Protein AF-0000000083255122 (afdb_homodimer)

pLDDT: mean 87.72, std 18.58, range [32.06, 98.69]

Foldseek 3Di:
DALVVLVVLLVVLVVVVVVDPDDPVSVVSNVVSVVSVVVLVVVLVVLVVQLVVCVVVVVVVSNLVSVCVNCVNRVHPPPPPPPPPD/DALVVLVVLLVVLVVVVVVDPDDPVSVVSNVVSVVSVVVLVVVLVVLVVQLVVCVVVVVVVSNVVSVVVNCVNRVHPPPPPPPPPD

Sequence (172 aa):
MGILPVHERLAELYILRTKRKLTEEESADFEHCLAANAVFCRQLAHLYNLSLLASMTNDAEWQHEICARIEKMNGQPPASRRTEEAMGILPVHERLAELYILRTKRKLTEEESADFEHCLAANAVFCRQLAHLYNLSLLASMTNDAEWQHEICARIEKMNGQPPASRRTEEA

Radius of gyration: 19.1 Å; Cα contacts (8 Å, |Δi|>4): 139; chains: 2; bounding box: 48×59×39 Å

Secondary structure (DSSP, 8-state):
--SHHHHHHHHHHHHHHHHSPPPHHHHHHHHHHHHHHHHHHHHHHHHHHHHHHHHHTT-HHHHHHHHHHHHHHHTPPP--------/--SHHHHHHHHHHHHHHHHSPPPHHHHHHHHHHHHHHHHHHHHHHHHHHHHHHHHHTT-HHHHHHHHHHHHHHHT-----------

Nearest PDB structures (foldseek):
  3gw4-assembly1_A  TM=4.769E-01  e=6.571E+00  Deinococcus radiodurans R1 = ATCC 13939 = DSM 20539
  5wrw-assembly2_D  TM=4.249E-01  e=7.863E+00  Homo sapiens
  8xyv-assembly2_B  TM=6.036E-01  e=7.288E+00  synthetic construct
  6q6h-assembly1_O  TM=4.777E-01  e=6.450E+00  Homo sapiens

Organism: NCBI:txid582686

InterPro domains:
  IPR056084 Protein of unknown function DUF7667 [PF24704] (3-77)

Solvent-accessible surface area (backbone atoms only — not comparable to full-atom values): 9498 Å² total; per-residue (Å²): 130,28,63,58,66,46,50,45,52,40,24,52,50,51,57,45,51,76,75,41,84,64,50,73,68,53,46,50,48,46,53,48,32,50,49,50,45,32,52,49,48,51,50,50,52,50,46,51,51,50,34,50,50,22,58,75,66,67,35,62,71,57,28,51,53,39,50,52,51,52,29,52,52,68,45,40,75,69,74,75,73,75,74,76,80,126,126,28,65,58,66,47,49,45,50,40,23,52,51,52,57,45,51,76,76,41,84,66,50,73,66,54,46,51,48,46,52,49,32,51,51,49,45,31,52,49,48,52,51,50,51,50,46,52,53,50,34,51,50,22,59,75,66,66,35,63,70,57,28,52,52,42,51,52,51,51,29,53,52,68,43,40,75,69,73,74,73,76,74,74,79,127

Structure (mmCIF, N/CA/C/O backbone):
data_AF-0000000083255122-model_v1
#
loop_
_entity.id
_entity.type
_entity.pdbx_description
1 polymer 'Uncharacterized protein'
#
loop_
_atom_site.group_PDB
_atom_site.id
_atom_site.type_symbol
_atom_site.label_atom_id
_atom_site.label_alt_id
_atom_site.label_comp_id
_atom_site.label_asym_id
_atom_site.label_entity_id
_atom_site.label_seq_id
_atom_site.pdbx_PDB_ins_code
_atom_site.Cartn_x
_atom_site.Cartn_y
_atom_site.Cartn_z
_atom_site.occupancy
_atom_site.B_iso_or_equiv
_atom_site.auth_seq_id
_atom_site.auth_comp_id
_atom_site.auth_asym_id
_atom_site.auth_atom_id
_atom_site.pdbx_PDB_model_num
ATOM 1 N N . MET A 1 1 ? 1.128 10.133 -7.758 1 53.91 1 MET A N 1
ATOM 2 C CA . MET A 1 1 ? 0.256 9.086 -7.227 1 53.91 1 MET A CA 1
ATOM 3 C C . MET A 1 1 ? 1.063 7.855 -6.828 1 53.91 1 MET A C 1
ATOM 5 O O . MET A 1 1 ? 1.89 7.371 -7.605 1 53.91 1 MET A O 1
ATOM 9 N N . GLY A 1 2 ? 1.446 7.695 -5.523 1 75.44 2 GLY A N 1
ATOM 10 C CA . GLY A 1 2 ? 2.277 6.73 -4.816 1 75.44 2 GLY A CA 1
ATOM 11 C C . GLY A 1 2 ? 1.988 5.293 -5.207 1 75.44 2 GLY A C 1
ATOM 12 O O . GLY A 1 2 ? 1.674 5.012 -6.367 1 75.44 2 GLY A O 1
ATOM 13 N N . ILE A 1 3 ? 2.211 4.332 -4.578 1 87.19 3 ILE A N 1
ATOM 14 C CA . ILE A 1 3 ? 2.211 2.891 -4.785 1 87.19 3 ILE A CA 1
ATOM 15 C C . ILE A 1 3 ? 0.774 2.373 -4.824 1 87.19 3 ILE A C 1
ATOM 17 O O . ILE A 1 3 ? 0.527 1.235 -5.227 1 87.19 3 ILE A O 1
ATOM 21 N N . LEU A 1 4 ? -0.26 3.254 -4.73 1 88.19 4 LEU A N 1
ATOM 22 C CA . LEU A 1 4 ? -1.654 2.848 -4.594 1 88.19 4 LEU A CA 1
ATOM 23 C C . LEU A 1 4 ? -2.178 2.26 -5.902 1 88.19 4 LEU A C 1
ATOM 25 O O . LEU A 1 4 ? -2.82 1.207 -5.898 1 88.19 4 LEU A O 1
ATOM 29 N N . PRO A 1 5 ? -1.876 2.836 -7.062 1 93.75 5 PRO A N 1
ATOM 30 C CA . PRO A 1 5 ? -2.387 2.24 -8.297 1 93.75 5 PRO A CA 1
ATOM 31 C C . PRO A 1 5 ? -1.871 0.821 -8.523 1 93.75 5 PRO A C 1
ATOM 33 O O . PRO A 1 5 ? -2.58 -0.013 -9.094 1 93.75 5 PRO A O 1
ATOM 36 N N . VAL A 1 6 ? -0.74 0.556 -8.148 1 96.31 6 VAL A N 1
ATOM 37 C CA . VAL A 1 6 ? -0.145 -0.771 -8.281 1 96.31 6 VAL A CA 1
ATOM 38 C C . VAL A 1 6 ? -0.9 -1.764 -7.398 1 96.31 6 VAL A C 1
ATOM 40 O O . VAL A 1 6 ? -1.245 -2.859 -7.848 1 96.31 6 VAL A O 1
ATOM 43 N N . HIS A 1 7 ? -1.222 -1.336 -6.176 1 96.75 7 HIS A N 1
ATOM 44 C CA . HIS A 1 7 ? -1.919 -2.203 -5.234 1 96.75 7 HIS A CA 1
ATOM 45 C C . HIS A 1 7 ? -3.371 -2.416 -5.652 1 96.75 7 HIS A C 1
ATOM 47 O O . HIS A 1 7 ? -3.932 -3.494 -5.438 1 96.75 7 HIS A O 1
ATOM 53 N N . GLU A 1 8 ? -3.916 -1.447 -6.305 1 96.81 8 GLU A N 1
ATOM 54 C CA . GLU A 1 8 ? -5.27 -1.572 -6.84 1 96.81 8 GLU A CA 1
ATOM 55 C C . GLU A 1 8 ? -5.312 -2.545 -8.016 1 96.81 8 GLU A C 1
ATOM 57 O O . GLU A 1 8 ? -6.219 -3.377 -8.102 1 96.81 8 GLU A O 1
ATOM 62 N N . ARG A 1 9 ? -4.305 -2.393 -8.867 1 98.31 9 ARG A N 1
ATOM 63 C CA . ARG A 1 9 ? -4.227 -3.32 -9.992 1 98.31 9 ARG A CA 1
ATOM 64 C C . ARG A 1 9 ? -3.984 -4.746 -9.516 1 98.31 9 ARG A C 1
ATOM 66 O O . ARG A 1 9 ? -4.57 -5.695 -10.039 1 98.31 9 ARG A O 1
ATOM 73 N N . LEU A 1 10 ? -3.152 -4.895 -8.555 1 98.44 10 LEU A N 1
ATOM 74 C CA . LEU A 1 10 ? -2.879 -6.203 -7.969 1 98.44 10 LEU A CA 1
ATOM 75 C C . LEU A 1 10 ? -4.148 -6.812 -7.383 1 98.44 10 LEU A C 1
ATOM 77 O O . LEU A 1 10 ? -4.402 -8.008 -7.555 1 98.44 10 LEU A O 1
ATOM 81 N N . ALA A 1 11 ? -4.906 -5.988 -6.723 1 98.5 11 ALA A N 1
ATOM 82 C CA . ALA A 1 11 ? -6.18 -6.434 -6.16 1 98.5 11 ALA A CA 1
ATOM 83 C C . ALA A 1 11 ? -7.121 -6.922 -7.254 1 98.5 11 ALA A C 1
ATOM 85 O O . ALA A 1 11 ? -7.742 -7.98 -7.125 1 98.5 11 ALA A O 1
ATOM 86 N N . GLU A 1 12 ? -7.23 -6.184 -8.344 1 98.56 12 GLU A N 1
ATOM 87 C CA . GLU A 1 12 ? -8.078 -6.551 -9.477 1 98.56 12 GLU A CA 1
ATOM 88 C C . GLU A 1 12 ? -7.664 -7.906 -10.055 1 98.56 12 GLU A C 1
ATOM 90 O O . GLU A 1 12 ? -8.516 -8.773 -10.273 1 98.56 12 GLU A O 1
ATOM 95 N N . LEU A 1 13 ? -6.434 -8.078 -10.258 1 98.62 13 LEU A N 1
ATOM 96 C CA . LEU A 1 13 ? -5.914 -9.297 -10.867 1 98.62 13 LEU A CA 1
ATOM 97 C C . LEU A 1 13 ? -6.082 -10.492 -9.938 1 98.62 13 LEU A C 1
ATOM 99 O O . LEU A 1 13 ? -6.336 -11.609 -10.398 1 98.62 13 LEU A O 1
ATOM 103 N N . TYR A 1 14 ? -5.934 -10.211 -8.688 1 98.25 14 TYR A N 1
ATOM 104 C CA . TYR A 1 14 ? -6.152 -11.266 -7.703 1 98.25 14 TYR A CA 1
ATOM 105 C C . TYR A 1 14 ? -7.594 -11.758 -7.738 1 98.25 14 TYR A C 1
ATOM 107 O O . TYR A 1 14 ? -7.844 -12.961 -7.738 1 98.25 14 TYR A O 1
ATOM 115 N N . ILE A 1 15 ? -8.523 -10.859 -7.781 1 97.94 15 ILE A N 1
ATOM 116 C CA . ILE A 1 15 ? -9.938 -11.219 -7.828 1 97.94 15 ILE A CA 1
ATOM 117 C C . ILE A 1 15 ? -10.234 -11.977 -9.117 1 97.94 15 ILE A C 1
ATOM 119 O O . ILE A 1 15 ? -10.953 -12.984 -9.109 1 97.94 15 ILE A O 1
ATOM 123 N N . LEU A 1 16 ? -9.664 -11.547 -10.227 1 98 16 LEU A N 1
ATOM 124 C CA . LEU A 1 16 ? -9.852 -12.227 -11.5 1 98 16 LEU A CA 1
ATOM 125 C C . LEU A 1 16 ? -9.336 -13.656 -11.438 1 98 16 LEU A C 1
ATOM 127 O O . LEU A 1 16 ? -9.961 -14.578 -11.969 1 98 16 LEU A O 1
ATOM 131 N N . ARG A 1 17 ? -8.203 -13.781 -10.773 1 96.81 17 ARG A N 1
ATOM 132 C CA . ARG A 1 17 ? -7.547 -15.078 -10.672 1 96.81 17 ARG A CA 1
ATOM 133 C C . ARG A 1 17 ? -8.422 -16.078 -9.922 1 96.81 17 ARG A C 1
ATOM 135 O O . ARG A 1 17 ? -8.32 -17.281 -10.141 1 96.81 17 ARG A O 1
ATOM 142 N N . THR A 1 18 ? -9.258 -15.547 -9.016 1 94.94 18 THR A N 1
ATOM 143 C CA . THR A 1 18 ? -10.133 -16.438 -8.258 1 94.94 18 THR A CA 1
ATOM 144 C C . THR A 1 18 ? -11.32 -16.875 -9.109 1 94.94 18 THR A C 1
ATOM 146 O O . THR A 1 18 ? -12 -17.859 -8.773 1 94.94 18 THR A O 1
ATOM 149 N N . LYS A 1 19 ? -11.586 -16.234 -10.234 1 96.31 19 LYS A N 1
ATOM 150 C CA . LYS A 1 19 ? -12.75 -16.516 -11.07 1 96.31 19 LYS A CA 1
ATOM 151 C C . LYS A 1 19 ? -12.344 -17.297 -12.32 1 96.31 19 LYS A C 1
ATOM 153 O O . LYS A 1 19 ? -13.125 -18.094 -12.836 1 96.31 19 LYS A O 1
ATOM 158 N N . ARG A 1 20 ? -11.188 -16.938 -12.883 1 97.62 20 ARG A N 1
ATOM 159 C CA . ARG A 1 20 ? -10.703 -17.578 -14.109 1 97.62 20 ARG A CA 1
ATOM 160 C C . ARG A 1 20 ? -9.18 -17.547 -14.172 1 97.62 20 ARG A C 1
ATOM 162 O O . ARG A 1 20 ? -8.531 -16.875 -13.367 1 97.62 20 ARG A O 1
ATOM 169 N N . LYS A 1 21 ? -8.688 -18.281 -15.203 1 97.31 21 LYS A N 1
ATOM 170 C CA . LYS A 1 21 ? -7.254 -18.203 -15.484 1 97.31 21 LYS A CA 1
ATOM 171 C C . LYS A 1 21 ? -6.883 -16.844 -16.062 1 97.31 21 LYS A C 1
ATOM 173 O O . LYS A 1 21 ? -7.602 -16.297 -16.906 1 97.31 21 LYS A O 1
ATOM 178 N N . LEU A 1 22 ? -5.785 -16.344 -15.57 1 97.94 22 LEU A N 1
ATOM 179 C CA . LEU A 1 22 ? -5.285 -15.094 -16.125 1 97.94 22 LEU A CA 1
ATOM 180 C C . LEU A 1 22 ? -4.73 -15.297 -17.531 1 97.94 22 LEU A C 1
ATOM 182 O O . LEU A 1 22 ? -4.117 -16.328 -17.812 1 97.94 22 LEU A O 1
ATOM 186 N N . THR A 1 23 ? -5.047 -14.32 -18.359 1 98.44 23 THR A N 1
ATOM 187 C CA . THR A 1 23 ? -4.371 -14.328 -19.641 1 98.44 23 THR A CA 1
ATOM 188 C C . THR A 1 23 ? -2.871 -14.109 -19.469 1 98.44 23 THR A C 1
ATOM 190 O O . THR A 1 23 ? -2.406 -13.781 -18.375 1 98.44 23 THR A O 1
ATOM 193 N N . GLU A 1 24 ? -2.188 -14.336 -20.516 1 98.06 24 GLU A N 1
ATOM 194 C CA . GLU A 1 24 ? -0.744 -14.117 -20.469 1 98.06 24 GLU A CA 1
ATOM 195 C C . GLU A 1 24 ? -0.416 -12.672 -20.109 1 98.06 24 GLU A C 1
ATOM 197 O O . GLU A 1 24 ? 0.498 -12.422 -19.312 1 98.06 24 GLU A O 1
ATOM 202 N N . GLU A 1 25 ? -1.15 -11.812 -20.656 1 98.19 25 GLU A N 1
ATOM 203 C CA . GLU A 1 25 ? -0.951 -10.391 -20.375 1 98.19 25 GLU A CA 1
ATOM 204 C C . GLU A 1 25 ? -1.274 -10.055 -18.922 1 98.19 25 GLU A C 1
ATOM 206 O O . GLU A 1 25 ? -0.535 -9.32 -18.266 1 98.19 25 GLU A O 1
ATOM 211 N N . GLU A 1 26 ? -2.344 -10.602 -18.406 1 98.31 26 GLU A N 1
ATOM 212 C CA . GLU A 1 26 ? -2.744 -10.383 -17.016 1 98.31 26 GLU A CA 1
ATOM 213 C C . GLU A 1 26 ? -1.732 -10.992 -16.047 1 98.31 26 GLU A C 1
ATOM 215 O O . GLU A 1 26 ? -1.453 -10.414 -15 1 98.31 26 GLU A O 1
ATOM 220 N N . SER A 1 27 ? -1.212 -12.07 -16.438 1 98.06 27 SER A N 1
ATOM 221 C CA . SER A 1 27 ? -0.188 -12.711 -15.617 1 98.06 27 SER A CA 1
ATOM 222 C C . SER A 1 27 ? 1.083 -11.875 -15.562 1 98.06 27 SER A C 1
ATOM 224 O O . SER A 1 27 ? 1.708 -11.75 -14.508 1 98.06 27 SER A O 1
ATOM 226 N N . ALA A 1 28 ? 1.385 -11.391 -16.688 1 98.31 28 ALA A N 1
ATOM 227 C CA . ALA A 1 28 ? 2.551 -10.516 -16.734 1 98.31 28 ALA A CA 1
ATOM 228 C C . ALA A 1 28 ? 2.338 -9.273 -15.875 1 98.31 28 ALA A C 1
ATOM 230 O O . ALA A 1 28 ? 3.25 -8.836 -15.164 1 98.31 28 ALA A O 1
ATOM 231 N N . ASP A 1 29 ? 1.15 -8.727 -15.906 1 98.44 29 ASP A N 1
ATOM 232 C CA . ASP A 1 29 ? 0.804 -7.566 -15.094 1 98.44 29 ASP A CA 1
ATOM 233 C C . ASP A 1 29 ? 0.873 -7.898 -13.609 1 98.44 29 ASP A C 1
ATOM 235 O O . ASP A 1 29 ? 1.34 -7.086 -12.805 1 98.44 29 ASP A O 1
ATOM 239 N N . PHE A 1 30 ? 0.412 -9.023 -13.32 1 98.31 30 PHE A N 1
ATOM 240 C CA . PHE A 1 30 ? 0.443 -9.5 -11.945 1 98.31 30 PHE A CA 1
ATOM 241 C C . PHE A 1 30 ? 1.872 -9.531 -11.414 1 98.31 30 PHE A C 1
ATOM 243 O O . PHE A 1 30 ? 2.15 -9 -10.336 1 98.31 30 PHE A O 1
ATOM 250 N N . GLU A 1 31 ? 2.74 -10.102 -12.195 1 98 31 GLU A N 1
ATOM 251 C CA . GLU A 1 31 ? 4.152 -10.172 -11.82 1 98 31 GLU A CA 1
ATOM 252 C C . GLU A 1 31 ? 4.77 -8.781 -11.727 1 98 31 GLU A C 1
ATOM 254 O O . GLU A 1 31 ? 5.566 -8.508 -10.828 1 98 31 GLU A O 1
ATOM 259 N N . HIS A 1 32 ? 4.363 -7.969 -12.633 1 98.31 32 HIS A N 1
ATOM 260 C CA . HIS A 1 32 ? 4.867 -6.598 -12.633 1 98.31 32 HIS A CA 1
ATOM 261 C C . HIS A 1 32 ? 4.445 -5.859 -11.367 1 98.31 32 HIS A C 1
ATOM 263 O O . HIS A 1 32 ? 5.246 -5.141 -10.766 1 98.31 32 HIS A O 1
ATOM 269 N N . CYS A 1 33 ? 3.229 -6.062 -10.953 1 98.62 33 CYS A N 1
ATOM 270 C CA . CYS A 1 33 ? 2.725 -5.41 -9.75 1 98.62 33 CYS A CA 1
ATOM 271 C C . CYS A 1 33 ? 3.461 -5.914 -8.508 1 98.62 33 CYS A C 1
ATOM 273 O O . CYS A 1 33 ? 3.783 -5.129 -7.613 1 98.62 33 CYS A O 1
ATOM 275 N N . LEU A 1 34 ? 3.723 -7.172 -8.492 1 98.31 34 LEU A N 1
ATOM 276 C CA . LEU A 1 34 ? 4.465 -7.742 -7.379 1 98.31 34 LEU A CA 1
ATOM 277 C C . LEU A 1 34 ? 5.879 -7.176 -7.316 1 98.31 34 LEU A C 1
ATOM 279 O O . LEU A 1 34 ? 6.375 -6.848 -6.238 1 98.31 34 LEU A O 1
ATOM 283 N N . ALA A 1 35 ? 6.488 -7.055 -8.484 1 98.25 35 ALA A N 1
ATOM 284 C CA . ALA A 1 35 ? 7.836 -6.496 -8.562 1 98.25 35 ALA A CA 1
ATOM 285 C C . ALA A 1 35 ? 7.855 -5.035 -8.125 1 98.25 35 ALA A C 1
ATOM 287 O O . ALA A 1 35 ? 8.75 -4.613 -7.387 1 98.25 35 ALA A O 1
ATOM 288 N N . ALA A 1 36 ? 6.895 -4.359 -8.602 1 97.81 36 ALA A N 1
ATOM 289 C CA . ALA A 1 36 ? 6.789 -2.949 -8.227 1 97.81 36 ALA A CA 1
ATOM 290 C C . ALA A 1 36 ? 6.637 -2.793 -6.715 1 97.81 36 ALA A C 1
ATOM 292 O O . ALA A 1 36 ? 7.258 -1.919 -6.109 1 97.81 36 ALA A O 1
ATOM 293 N N . ASN A 1 37 ? 5.77 -3.59 -6.109 1 97.69 37 ASN A N 1
ATOM 294 C CA . ASN A 1 37 ? 5.625 -3.598 -4.66 1 97.69 37 ASN A CA 1
ATOM 295 C C . ASN A 1 37 ? 6.961 -3.865 -3.967 1 97.69 37 ASN A C 1
ATOM 297 O O . ASN A 1 37 ? 7.301 -3.199 -2.986 1 97.69 37 ASN A O 1
ATOM 301 N N . ALA A 1 38 ? 7.707 -4.84 -4.434 1 97.88 38 ALA A N 1
ATOM 302 C CA . ALA A 1 38 ? 8.984 -5.195 -3.824 1 97.88 38 ALA A CA 1
ATOM 303 C C . ALA A 1 38 ? 9.969 -4.027 -3.895 1 97.88 38 ALA A C 1
ATOM 305 O O . ALA A 1 38 ? 10.641 -3.713 -2.91 1 97.88 38 ALA A O 1
ATOM 306 N N . VAL A 1 39 ? 10.023 -3.402 -5.043 1 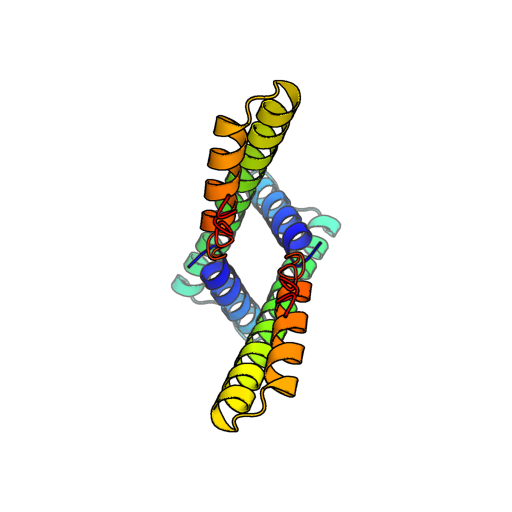97.38 39 VAL A N 1
ATOM 307 C CA . VAL A 1 39 ? 10.906 -2.252 -5.234 1 97.38 39 VAL A CA 1
ATOM 308 C C . VAL A 1 39 ? 10.477 -1.12 -4.301 1 97.38 39 VAL A C 1
ATOM 310 O O . VAL A 1 39 ? 11.32 -0.501 -3.643 1 97.38 39 VAL A O 1
ATOM 313 N N . PHE A 1 40 ? 9.234 -0.87 -4.242 1 95.94 40 PHE A N 1
ATOM 314 C CA . PHE A 1 40 ? 8.695 0.174 -3.379 1 95.94 40 PHE A CA 1
ATOM 315 C C . PHE A 1 40 ? 9.086 -0.067 -1.926 1 95.94 40 PHE A C 1
ATOM 317 O O . PHE A 1 40 ? 9.602 0.831 -1.26 1 95.94 40 PHE A O 1
ATOM 324 N N . CYS A 1 41 ? 8.867 -1.251 -1.425 1 96.25 41 CYS A N 1
ATOM 325 C CA . CYS A 1 41 ? 9.156 -1.581 -0.033 1 96.25 41 CYS A CA 1
ATOM 326 C C . CYS A 1 41 ? 10.641 -1.44 0.267 1 96.25 41 CYS A C 1
ATOM 328 O O . CYS A 1 41 ? 11.023 -0.992 1.35 1 96.25 41 CYS A O 1
ATOM 330 N N . ARG A 1 42 ? 11.469 -1.812 -0.646 1 96.94 42 ARG A N 1
ATOM 331 C CA . ARG A 1 42 ? 12.906 -1.678 -0.472 1 96.94 42 ARG A CA 1
ATOM 332 C C . ARG A 1 42 ? 13.312 -0.212 -0.373 1 96.94 42 ARG A C 1
ATOM 334 O O . ARG A 1 42 ? 14.117 0.159 0.486 1 96.94 42 ARG A O 1
ATOM 341 N N . GLN A 1 43 ? 12.75 0.533 -1.246 1 96.44 43 GLN A N 1
ATOM 342 C CA . GLN A 1 43 ? 13.062 1.958 -1.249 1 96.44 43 GLN A CA 1
ATOM 343 C C . GLN A 1 43 ? 12.578 2.629 0.035 1 96.44 43 GLN A C 1
ATOM 345 O O . GLN A 1 43 ? 13.281 3.461 0.608 1 96.44 43 GLN A O 1
ATOM 350 N N . LEU A 1 44 ? 11.438 2.277 0.435 1 94.31 44 LEU A N 1
ATOM 351 C CA . LEU A 1 44 ? 10.891 2.838 1.664 1 94.31 44 LEU A CA 1
ATOM 352 C C . LEU A 1 44 ? 11.75 2.467 2.865 1 94.31 44 LEU A C 1
ATOM 354 O O . LEU A 1 44 ? 12.055 3.318 3.705 1 94.31 44 LEU A O 1
ATOM 358 N N . ALA A 1 45 ? 12.148 1.256 2.93 1 94.69 45 ALA A N 1
ATOM 359 C CA . ALA A 1 45 ? 13.023 0.805 4.008 1 94.69 45 ALA A CA 1
ATOM 360 C C . ALA A 1 45 ? 14.344 1.575 3.998 1 94.69 45 ALA A C 1
ATOM 362 O O . ALA A 1 45 ? 14.852 1.958 5.055 1 94.69 45 ALA A O 1
ATOM 363 N N . HIS A 1 46 ? 14.852 1.771 2.811 1 96.81 46 HIS A N 1
ATOM 364 C CA . HIS A 1 46 ? 16.078 2.533 2.664 1 96.81 46 HIS A CA 1
ATOM 365 C C . HIS A 1 46 ? 15.93 3.947 3.211 1 96.81 46 HIS A C 1
ATOM 367 O O . HIS A 1 46 ? 16.766 4.418 3.979 1 96.81 46 HIS A O 1
ATOM 373 N N . LEU A 1 47 ? 14.836 4.59 2.953 1 95.06 47 LEU A N 1
ATOM 374 C CA . LEU A 1 47 ? 14.594 5.953 3.406 1 95.06 47 LEU A CA 1
ATOM 375 C C . LEU A 1 47 ? 14.414 6 4.918 1 95.06 47 LEU A C 1
ATOM 377 O O . LEU A 1 47 ? 14.906 6.922 5.578 1 95.06 47 LEU A O 1
ATOM 381 N N . TYR A 1 48 ? 13.781 5 5.457 1 93.5 48 TYR A N 1
ATOM 382 C CA . TYR A 1 48 ? 13.617 4.938 6.906 1 93.5 48 TYR A CA 1
ATOM 383 C C . TYR A 1 48 ? 14.969 4.762 7.598 1 93.5 48 TYR A C 1
ATOM 385 O O . TYR A 1 48 ? 15.219 5.371 8.641 1 93.5 48 TYR A O 1
ATOM 393 N N . ASN A 1 49 ? 15.766 3.973 6.977 1 96.06 49 ASN A N 1
ATOM 394 C CA . ASN A 1 49 ? 17.109 3.791 7.516 1 96.06 49 ASN A CA 1
ATOM 395 C C . ASN A 1 49 ? 17.922 5.086 7.457 1 96.06 49 ASN A C 1
ATOM 397 O O . ASN A 1 49 ? 18.625 5.418 8.398 1 96.06 49 ASN A O 1
ATOM 401 N N . LEU A 1 50 ? 17.812 5.816 6.418 1 96.44 50 LEU A N 1
ATOM 402 C CA . LEU A 1 50 ? 18.484 7.105 6.289 1 96.44 50 LEU A CA 1
ATOM 403 C C . LEU A 1 50 ? 17.938 8.102 7.305 1 96.44 50 LEU A C 1
ATOM 405 O O . LEU A 1 50 ? 18.703 8.883 7.883 1 96.44 50 LEU A O 1
ATOM 409 N N . SER A 1 51 ? 16.641 8.117 7.473 1 95.38 51 SER A N 1
ATOM 410 C CA . SER A 1 51 ? 16.016 9.008 8.445 1 95.38 51 SER A CA 1
ATOM 411 C C . SER A 1 51 ? 16.531 8.734 9.852 1 95.38 51 SER A C 1
ATOM 413 O O . SER A 1 51 ? 16.766 9.664 10.625 1 95.38 51 SER A O 1
ATOM 415 N N . LEU A 1 52 ? 16.641 7.469 10.172 1 94.5 52 LEU A N 1
ATOM 416 C CA . LEU A 1 52 ? 17.172 7.082 11.477 1 94.5 52 LEU A CA 1
ATOM 417 C C . LEU A 1 52 ? 18.594 7.598 11.648 1 94.5 52 LEU A C 1
ATOM 419 O O . LEU A 1 52 ? 18.938 8.156 12.695 1 94.5 52 LEU A O 1
ATOM 423 N N . LEU A 1 53 ? 19.391 7.422 10.617 1 96.25 53 LEU A N 1
ATOM 424 C CA . LEU A 1 53 ? 20.766 7.91 10.648 1 96.25 53 LEU A CA 1
ATOM 425 C C . LEU A 1 53 ? 20.797 9.43 10.828 1 96.25 53 LEU A C 1
ATOM 427 O O . LEU A 1 53 ? 21.594 9.945 11.609 1 96.25 53 LEU A O 1
ATOM 431 N N . ALA A 1 54 ? 19.969 10.078 10.094 1 97.25 54 ALA A N 1
ATOM 432 C CA . ALA A 1 54 ? 19.891 11.531 10.203 1 97.25 54 ALA A CA 1
ATOM 433 C C . ALA A 1 54 ? 19.531 11.961 11.617 1 97.25 54 ALA A C 1
ATOM 435 O O . ALA A 1 54 ? 20.109 12.914 12.148 1 97.25 54 ALA A O 1
ATOM 436 N N . SER A 1 55 ? 18.594 11.273 12.188 1 95 55 SER A N 1
ATOM 437 C CA . SER A 1 55 ? 18.188 11.562 13.555 1 95 55 SER A CA 1
ATOM 438 C C . SER A 1 55 ? 19.328 11.336 14.539 1 95 55 SER A C 1
ATOM 440 O O . SER A 1 55 ? 19.547 12.148 15.438 1 95 55 SER A O 1
ATOM 442 N N . MET A 1 56 ? 20.094 10.289 14.328 1 95.5 56 MET A N 1
ATOM 443 C CA . MET A 1 56 ? 21.172 9.914 15.227 1 95.5 56 MET A CA 1
ATOM 444 C C . MET A 1 56 ? 22.328 10.898 15.133 1 95.5 56 MET A C 1
ATOM 446 O O . MET A 1 56 ? 23.078 11.078 16.094 1 95.5 56 MET A O 1
ATOM 450 N N . THR A 1 57 ? 22.391 11.523 14.016 1 96.69 57 THR A N 1
ATOM 451 C CA . THR A 1 57 ? 23.484 12.461 13.805 1 96.69 57 THR A CA 1
ATOM 452 C C . THR A 1 57 ? 23.016 13.898 13.969 1 96.69 57 THR A C 1
ATOM 454 O O . THR A 1 57 ? 23.766 14.844 13.727 1 96.69 57 THR A O 1
ATOM 457 N N . ASN A 1 58 ? 21.781 14.07 14.242 1 95.06 58 ASN A N 1
ATOM 458 C CA . ASN A 1 58 ? 21.156 15.367 14.484 1 95.06 58 ASN A CA 1
ATOM 459 C C . ASN A 1 58 ? 21.266 16.281 13.273 1 95.06 58 ASN A C 1
ATOM 461 O O . ASN A 1 58 ? 21.547 17.469 13.414 1 95.06 58 ASN A O 1
ATOM 465 N N . ASP A 1 59 ? 21.219 15.711 12.164 1 95 59 ASP A N 1
ATOM 466 C CA . ASP A 1 59 ? 21.172 16.469 10.922 1 95 59 ASP A CA 1
ATOM 467 C C . ASP A 1 59 ? 19.734 16.781 10.508 1 95 59 ASP A C 1
ATOM 469 O O . ASP A 1 59 ? 19.156 16.062 9.695 1 95 59 ASP A O 1
ATOM 473 N N . ALA A 1 60 ? 19.172 17.812 10.992 1 92.75 60 ALA A N 1
ATOM 474 C CA . ALA A 1 60 ? 17.766 18.172 10.859 1 92.75 60 ALA A CA 1
ATOM 475 C C . ALA A 1 60 ? 17.406 18.469 9.398 1 92.75 60 ALA A C 1
ATOM 477 O O . ALA A 1 60 ? 16.312 18.125 8.938 1 92.75 60 ALA A O 1
ATOM 478 N N . GLU A 1 61 ? 18.312 19.141 8.781 1 95.56 61 GLU A N 1
ATOM 479 C CA . GLU A 1 61 ? 18.047 19.484 7.383 1 95.56 61 GLU A CA 1
ATOM 480 C C . GLU A 1 61 ? 17.922 18.219 6.531 1 95.56 61 GLU A C 1
ATOM 482 O O . GLU A 1 61 ? 16.984 18.094 5.746 1 95.56 61 GLU A O 1
ATOM 487 N N . TRP A 1 62 ? 18.781 17.297 6.789 1 96.12 62 TRP A N 1
ATOM 488 C CA . TRP A 1 62 ? 18.75 16.031 6.055 1 96.12 62 TRP A CA 1
ATOM 489 C C . TRP A 1 62 ? 17.516 15.227 6.414 1 96.12 62 TRP A C 1
ATOM 491 O O . TRP A 1 62 ? 16.891 14.617 5.539 1 96.12 62 TRP A O 1
ATOM 501 N N . GLN A 1 63 ? 17.188 15.211 7.645 1 94.88 63 GLN A N 1
ATOM 502 C CA . GLN A 1 63 ? 16 14.484 8.094 1 94.88 63 GLN A CA 1
ATOM 503 C C . GLN A 1 63 ? 14.742 15.016 7.414 1 94.88 63 GLN A C 1
ATOM 505 O O . GLN A 1 63 ? 13.875 14.242 7.004 1 94.88 63 GLN A O 1
ATOM 510 N N . HIS A 1 64 ? 14.656 16.312 7.297 1 93.19 64 HIS A N 1
ATOM 511 C CA . HIS A 1 64 ?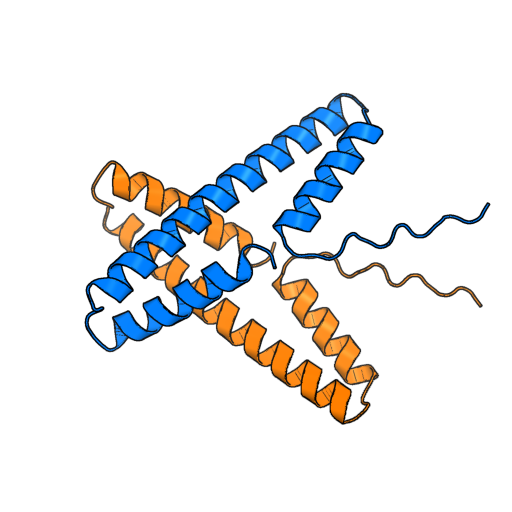 13.508 16.922 6.633 1 93.19 64 HIS A CA 1
ATOM 512 C C . HIS A 1 64 ? 13.438 16.516 5.164 1 93.19 64 HIS A C 1
ATOM 514 O O . HIS A 1 64 ? 12.359 16.234 4.645 1 93.19 64 HIS A O 1
ATOM 520 N N . GLU A 1 65 ? 14.578 16.469 4.559 1 94.94 65 GLU A N 1
ATOM 521 C CA . GLU A 1 65 ? 14.633 16.047 3.162 1 94.94 65 GLU A CA 1
ATOM 522 C C . GLU A 1 65 ? 14.148 14.609 2.996 1 94.94 65 GLU A C 1
ATOM 524 O O . GLU A 1 65 ? 13.383 14.312 2.074 1 94.94 65 GLU A O 1
ATOM 529 N N . ILE A 1 66 ? 14.609 13.781 3.871 1 95.12 66 ILE A N 1
ATOM 530 C CA . ILE A 1 66 ? 14.234 12.367 3.812 1 95.12 66 ILE A CA 1
ATOM 531 C C . ILE A 1 66 ? 12.734 12.219 4.035 1 95.12 66 ILE A C 1
ATOM 533 O O . ILE A 1 66 ? 12.062 11.461 3.33 1 95.12 66 ILE A O 1
ATOM 537 N N . CYS A 1 67 ? 12.234 12.977 4.98 1 90.31 67 CYS A N 1
ATOM 538 C CA . CYS A 1 67 ? 10.805 12.922 5.266 1 90.31 67 CYS A CA 1
ATOM 539 C C . CYS A 1 67 ? 9.992 13.367 4.055 1 90.31 67 CYS A C 1
ATOM 541 O O . CYS A 1 67 ? 8.953 12.781 3.752 1 90.31 67 CYS A O 1
ATOM 543 N N . ALA A 1 68 ? 10.477 14.328 3.412 1 91.06 68 ALA A N 1
ATOM 544 C CA . ALA A 1 68 ? 9.805 14.805 2.207 1 91.06 68 ALA A CA 1
ATOM 545 C C . ALA A 1 68 ? 9.773 13.719 1.135 1 91.06 68 ALA A C 1
ATOM 547 O O . ALA A 1 68 ? 8.766 13.555 0.435 1 91.06 68 ALA A O 1
ATOM 548 N N . ARG A 1 69 ? 10.844 12.953 1.063 1 92.44 69 ARG A N 1
ATOM 549 C CA . ARG A 1 69 ? 10.922 11.867 0.091 1 92.44 69 ARG A CA 1
ATOM 550 C C . ARG A 1 69 ? 9.961 10.742 0.45 1 92.44 69 ARG A C 1
ATOM 552 O O . ARG A 1 69 ? 9.344 10.141 -0.431 1 92.44 69 ARG A O 1
ATOM 559 N N . ILE A 1 70 ? 9.828 10.469 1.66 1 89.38 70 ILE A N 1
ATOM 560 C CA . ILE A 1 70 ? 8.914 9.43 2.127 1 89.38 70 ILE A CA 1
ATOM 561 C C . ILE A 1 70 ? 7.473 9.836 1.822 1 89.38 70 ILE A C 1
ATOM 563 O O . ILE A 1 70 ? 6.676 9.016 1.359 1 89.38 70 ILE A O 1
ATOM 567 N N . GLU A 1 71 ? 7.109 11.062 2.029 1 84.25 71 GLU A N 1
ATOM 568 C CA . GLU A 1 71 ? 5.766 11.562 1.751 1 84.25 71 GLU A CA 1
ATOM 569 C C . GLU A 1 71 ? 5.438 11.461 0.264 1 84.25 71 GLU A C 1
ATOM 571 O O . GLU A 1 71 ? 4.328 11.07 -0.107 1 84.25 71 GLU A O 1
ATOM 576 N N . LYS A 1 72 ? 6.402 11.766 -0.482 1 85.25 72 LYS A N 1
ATOM 577 C CA . LYS A 1 72 ? 6.215 11.688 -1.929 1 85.25 72 LYS A CA 1
ATOM 578 C C . LYS A 1 72 ? 5.98 10.25 -2.375 1 85.25 72 LYS A C 1
ATOM 580 O O . LYS A 1 72 ? 5.152 9.992 -3.25 1 85.25 72 LYS A O 1
ATOM 585 N N . MET A 1 73 ? 6.707 9.383 -1.763 1 85.94 73 MET A N 1
ATOM 586 C CA . MET A 1 73 ? 6.594 7.969 -2.117 1 85.94 73 MET A CA 1
ATOM 587 C C . MET A 1 73 ? 5.227 7.414 -1.734 1 85.94 73 MET A C 1
ATOM 589 O O . MET A 1 73 ? 4.652 6.602 -2.465 1 85.94 73 MET A O 1
ATOM 593 N N . ASN A 1 74 ? 4.719 7.848 -0.621 1 77.5 74 ASN A N 1
ATOM 594 C CA . ASN A 1 74 ? 3.443 7.348 -0.118 1 77.5 74 ASN A CA 1
ATOM 595 C C . ASN A 1 74 ? 2.264 8.07 -0.764 1 77.5 74 ASN A C 1
ATOM 597 O O . ASN A 1 74 ? 1.11 7.691 -0.564 1 77.5 74 ASN A O 1
ATOM 601 N N . GLY A 1 75 ? 2.57 9.055 -1.711 1 72.75 75 GLY A N 1
ATOM 602 C CA . GLY A 1 75 ? 1.509 9.828 -2.334 1 72.75 75 GLY A CA 1
ATOM 603 C C . GLY A 1 75 ? 0.84 10.797 -1.381 1 72.75 75 GLY A C 1
ATOM 604 O O . GLY A 1 75 ? -0.292 11.227 -1.615 1 72.75 75 GLY A O 1
ATOM 605 N N . GLN A 1 76 ? 1.347 10.953 -0.295 1 62.19 76 GLN A N 1
ATOM 606 C CA . GLN A 1 76 ? 0.781 11.898 0.661 1 62.19 76 GLN A CA 1
ATOM 607 C C . GLN A 1 76 ? 1.287 13.32 0.4 1 62.19 76 GLN A C 1
ATOM 609 O O . GLN A 1 76 ? 2.447 13.508 0.029 1 62.19 76 GLN A O 1
ATOM 614 N N . PRO A 1 77 ? 0.3 14.227 0.19 1 54.28 77 PRO A N 1
ATOM 615 C CA . PRO A 1 77 ? 0.797 15.594 0.044 1 54.28 77 PRO A CA 1
ATOM 616 C C . PRO A 1 77 ? 1.689 16.031 1.206 1 54.28 77 PRO A C 1
ATOM 618 O O . PRO A 1 77 ? 1.53 15.531 2.326 1 54.28 77 PRO A O 1
ATOM 621 N N . PRO A 1 78 ? 2.857 16.734 0.813 1 48.62 78 PRO A N 1
ATOM 622 C CA . PRO A 1 78 ? 3.74 17.203 1.882 1 48.62 78 PRO A CA 1
ATOM 623 C C . PRO A 1 78 ? 2.98 17.906 3.008 1 48.62 78 PRO A C 1
ATOM 625 O O . PRO A 1 78 ? 1.933 18.5 2.768 1 48.62 78 PRO A O 1
ATOM 628 N N . ALA A 1 79 ? 3.139 17.344 4.141 1 46.31 79 ALA A N 1
ATOM 629 C CA . ALA A 1 79 ? 2.549 18.078 5.262 1 46.31 79 ALA A CA 1
ATOM 630 C C . ALA A 1 79 ? 2.738 19.578 5.094 1 46.31 79 ALA A C 1
ATOM 632 O O . ALA A 1 79 ? 3.799 20.031 4.664 1 46.31 79 ALA A O 1
ATOM 633 N N . SER A 1 80 ? 1.758 20.281 4.707 1 43.91 80 SER A N 1
ATOM 634 C CA . SER A 1 80 ? 1.86 21.734 4.684 1 43.91 80 SER A CA 1
ATOM 635 C C . SER A 1 80 ? 2.713 22.25 5.84 1 43.91 80 SER A C 1
ATOM 637 O O . SER A 1 80 ? 2.553 21.812 6.98 1 43.91 80 SER A O 1
ATOM 639 N N . ARG A 1 81 ? 3.949 22.672 5.605 1 42.75 81 ARG A N 1
ATOM 640 C CA . ARG A 1 81 ? 4.715 23.484 6.539 1 42.75 81 ARG A CA 1
ATOM 641 C C . ARG A 1 81 ? 3.824 24.531 7.203 1 42.75 81 ARG A C 1
ATOM 643 O O . ARG A 1 81 ? 3.197 25.344 6.523 1 42.75 81 ARG A O 1
ATOM 650 N N . ARG A 1 82 ? 3.133 24.328 8.258 1 39.22 82 ARG A N 1
ATOM 651 C CA . ARG A 1 82 ? 2.691 25.531 8.961 1 39.22 82 ARG A CA 1
ATOM 652 C C . ARG A 1 82 ? 3.83 26.531 9.102 1 39.22 82 ARG A C 1
ATOM 654 O O . ARG A 1 82 ? 4.895 26.203 9.625 1 39.22 82 ARG A O 1
ATOM 661 N N . THR A 1 83 ? 3.979 27.406 8.078 1 34.69 83 THR A N 1
ATOM 662 C CA . THR A 1 83 ? 4.711 28.641 8.32 1 34.69 83 THR A CA 1
ATOM 663 C C . THR A 1 83 ? 4.52 29.109 9.766 1 34.69 83 THR A C 1
ATOM 665 O O . THR A 1 83 ? 3.395 29.359 10.203 1 34.69 83 THR A O 1
ATOM 668 N N . GLU A 1 84 ? 5.184 28.703 10.828 1 34.34 84 GLU A N 1
ATOM 669 C CA . GLU A 1 84 ? 5.359 29.469 12.055 1 34.34 84 GLU A CA 1
ATOM 670 C C . GLU A 1 84 ? 5.582 30.953 11.75 1 34.34 84 GLU A C 1
ATOM 672 O O . GLU A 1 84 ? 6.602 31.312 11.156 1 34.34 84 GLU A O 1
ATOM 677 N N . GLU A 1 85 ? 4.598 31.734 11.117 1 32.59 85 GLU A N 1
ATOM 678 C CA . GLU A 1 85 ? 4.766 33.188 11.273 1 32.59 85 GLU A CA 1
ATOM 679 C C . GLU A 1 85 ? 5.199 33.531 12.695 1 32.59 85 GLU A C 1
ATOM 681 O O . GLU A 1 85 ? 4.535 33.156 13.664 1 32.59 85 GLU A O 1
ATOM 686 N N . ALA A 1 86 ? 6.57 33.906 13 1 37 86 ALA A N 1
ATOM 687 C CA . ALA A 1 86 ? 7.062 34.781 14.055 1 37 86 ALA A CA 1
ATOM 688 C C . ALA A 1 86 ? 6.199 36.031 14.164 1 37 86 ALA A C 1
ATOM 690 O O . ALA A 1 86 ? 5.789 36.594 13.148 1 37 86 ALA A O 1
ATOM 691 N N . MET B 1 1 ? -0.491 0.924 12.328 1 53.25 1 MET B N 1
ATOM 692 C CA . MET B 1 1 ? 0.352 0.653 11.164 1 53.25 1 MET B CA 1
ATOM 693 C C . MET B 1 1 ? -0.454 -0.002 10.047 1 53.25 1 MET B C 1
ATOM 695 O O . MET B 1 1 ? -1.129 -1.009 10.273 1 53.25 1 MET B O 1
ATOM 699 N N . GLY B 1 2 ? -1.062 0.786 9.109 1 74.56 2 GLY B N 1
ATOM 700 C CA . GLY B 1 2 ? -1.941 0.544 7.977 1 74.56 2 GLY B CA 1
ATOM 701 C C . GLY B 1 2 ? -1.54 -0.668 7.156 1 74.56 2 GLY B C 1
ATOM 702 O O . GLY B 1 2 ? -1.116 -1.686 7.711 1 74.56 2 GLY B O 1
ATOM 703 N N . ILE B 1 3 ? -1.723 -0.842 6.016 1 86.88 3 ILE B N 1
ATOM 704 C CA . ILE B 1 3 ? -1.609 -1.942 5.062 1 86.88 3 ILE B CA 1
ATOM 705 C C . ILE B 1 3 ? -0.139 -2.189 4.734 1 86.88 3 ILE B C 1
ATOM 707 O O . ILE B 1 3 ? 0.205 -3.205 4.125 1 86.88 3 ILE B O 1
ATOM 711 N N . LEU B 1 4 ? 0.81 -1.472 5.387 1 88.06 4 LEU B N 1
ATOM 712 C CA . LEU B 1 4 ? 2.225 -1.521 5.035 1 88.06 4 LEU B CA 1
ATOM 713 C C . LEU B 1 4 ? 2.836 -2.861 5.43 1 88.06 4 LEU B C 1
ATOM 715 O O . LEU B 1 4 ? 3.547 -3.482 4.633 1 88.06 4 LEU B O 1
ATOM 719 N N . PRO B 1 5 ? 2.527 -3.402 6.605 1 93.75 5 PRO B N 1
ATOM 720 C CA . PRO B 1 5 ? 3.125 -4.691 6.953 1 93.75 5 PRO B CA 1
ATOM 721 C C . PRO B 1 5 ? 2.729 -5.809 5.984 1 93.75 5 PRO B C 1
ATOM 723 O O . PRO B 1 5 ? 3.52 -6.719 5.727 1 93.75 5 PRO B O 1
ATOM 726 N N . VAL B 1 6 ? 1.611 -5.773 5.5 1 96.31 6 VAL B N 1
ATOM 727 C CA . VAL B 1 6 ? 1.123 -6.758 4.539 1 96.31 6 VAL B CA 1
ATOM 728 C C . VAL B 1 6 ? 1.918 -6.652 3.24 1 96.31 6 VAL B C 1
ATOM 730 O O . VAL B 1 6 ? 2.359 -7.664 2.691 1 96.31 6 VAL B O 1
ATOM 733 N N . HIS B 1 7 ? 2.154 -5.414 2.807 1 96.81 7 HIS B N 1
ATOM 734 C CA . HIS B 1 7 ? 2.881 -5.184 1.562 1 96.81 7 HIS B CA 1
ATOM 735 C C . HIS B 1 7 ? 4.359 -5.531 1.715 1 96.81 7 HIS B C 1
ATOM 737 O O . HIS B 1 7 ? 4.988 -6.008 0.769 1 96.81 7 HIS B O 1
ATOM 743 N N . GLU B 1 8 ? 4.855 -5.387 2.9 1 96.88 8 GLU B N 1
ATOM 744 C CA . GLU B 1 8 ? 6.23 -5.773 3.193 1 96.88 8 GLU B CA 1
ATOM 745 C C . GLU B 1 8 ? 6.391 -7.293 3.191 1 96.88 8 GLU B C 1
ATOM 747 O O . GLU B 1 8 ? 7.359 -7.82 2.643 1 96.88 8 GLU B O 1
ATOM 752 N N . ARG B 1 9 ? 5.406 -7.922 3.812 1 98.38 9 ARG B N 1
ATOM 753 C CA . ARG B 1 9 ? 5.441 -9.383 3.809 1 98.38 9 ARG B CA 1
ATOM 754 C C . ARG B 1 9 ? 5.289 -9.93 2.393 1 98.38 9 ARG B C 1
ATOM 756 O O . ARG B 1 9 ? 5.965 -10.891 2.02 1 98.38 9 ARG B O 1
ATOM 763 N N . LEU B 1 10 ? 4.449 -9.352 1.641 1 98.5 10 LEU B N 1
ATOM 764 C CA . LEU B 1 10 ? 4.254 -9.75 0.25 1 98.5 10 LEU B CA 1
ATOM 765 C C . LEU B 1 10 ? 5.543 -9.586 -0.546 1 98.5 10 LEU B C 1
ATOM 767 O O . LEU B 1 10 ? 5.898 -10.445 -1.351 1 98.5 10 LEU B O 1
ATOM 771 N N . ALA B 1 11 ? 6.223 -8.5 -0.3 1 98.5 11 ALA B N 1
ATOM 772 C CA . ALA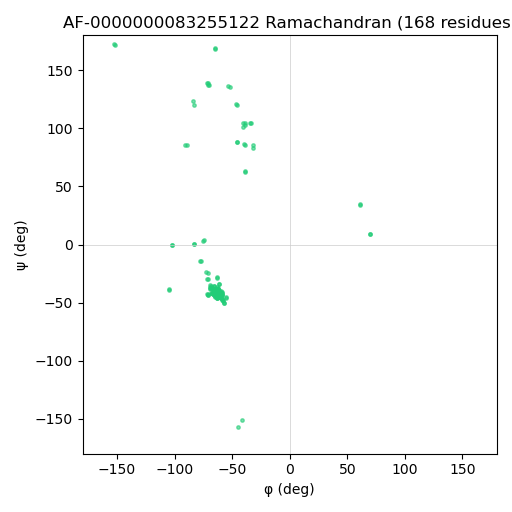 B 1 11 ? 7.504 -8.25 -0.953 1 98.5 11 ALA B CA 1
ATOM 773 C C . ALA B 1 11 ? 8.523 -9.328 -0.601 1 98.5 11 ALA B C 1
ATOM 775 O O . ALA B 1 11 ? 9.211 -9.852 -1.479 1 98.5 11 ALA B O 1
ATOM 776 N N . GLU B 1 12 ? 8.602 -9.703 0.665 1 98.56 12 GLU B N 1
ATOM 777 C CA . GLU B 1 12 ? 9.508 -10.75 1.127 1 98.56 12 GLU B CA 1
ATOM 778 C C . GLU B 1 12 ? 9.227 -12.07 0.429 1 98.56 12 GLU B C 1
ATOM 780 O O . GLU B 1 12 ? 10.141 -12.727 -0.067 1 98.56 12 GLU B O 1
ATOM 785 N N . LEU B 1 13 ? 8.023 -12.422 0.379 1 98.69 13 LEU B N 1
ATOM 786 C CA 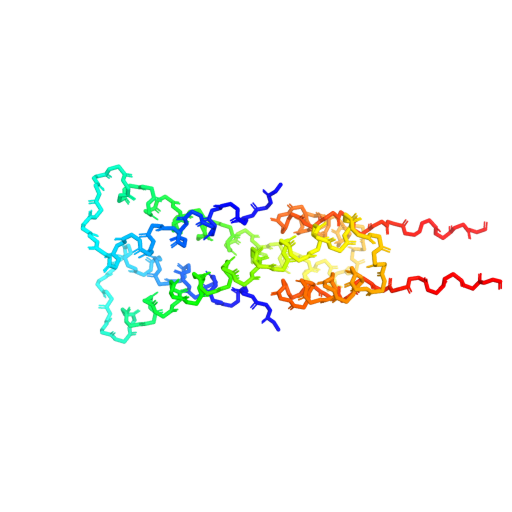. LEU B 1 13 ? 7.617 -13.711 -0.187 1 98.69 13 LEU B CA 1
ATOM 787 C C . LEU B 1 13 ? 7.844 -13.734 -1.695 1 98.69 13 LEU B C 1
ATOM 789 O O . LEU B 1 13 ? 8.195 -14.773 -2.26 1 98.69 13 LEU B O 1
ATOM 793 N N . TYR B 1 14 ? 7.633 -12.594 -2.277 1 98.25 14 TYR B N 1
ATOM 794 C CA . TYR B 1 14 ? 7.898 -12.484 -3.709 1 98.25 14 TYR B CA 1
ATOM 795 C C . TYR B 1 14 ? 9.375 -12.711 -4.008 1 98.25 14 TYR B C 1
ATOM 797 O O . TYR B 1 14 ? 9.719 -13.461 -4.93 1 98.25 14 TYR B O 1
ATOM 805 N N . ILE B 1 15 ? 10.227 -12.109 -3.264 1 97.94 15 ILE B N 1
ATOM 806 C CA . ILE B 1 15 ? 11.664 -12.266 -3.453 1 97.94 15 ILE B CA 1
ATOM 807 C C . ILE B 1 15 ? 12.062 -13.727 -3.213 1 97.94 15 ILE B C 1
ATOM 809 O O . ILE B 1 15 ? 12.844 -14.297 -3.975 1 97.94 15 ILE B O 1
ATOM 813 N N . LEU B 1 16 ? 11.508 -14.344 -2.207 1 98 16 LEU B N 1
ATOM 814 C CA . LEU B 1 16 ? 11.789 -15.742 -1.918 1 98 16 LEU B CA 1
ATOM 815 C C . LEU B 1 16 ? 11.375 -16.625 -3.084 1 98 16 LEU B C 1
ATOM 817 O O . LEU B 1 16 ? 12.086 -17.578 -3.432 1 98 16 LEU B O 1
ATOM 821 N N . ARG B 1 17 ? 10.234 -16.281 -3.635 1 96.81 17 ARG B N 1
ATOM 822 C CA . ARG B 1 17 ? 9.68 -17.078 -4.727 1 96.81 17 ARG B CA 1
ATOM 823 C C . ARG B 1 17 ? 10.594 -17.062 -5.945 1 96.81 17 ARG B C 1
ATOM 825 O O . ARG B 1 17 ? 10.594 -18 -6.746 1 96.81 17 ARG B O 1
ATOM 832 N N . THR B 1 18 ? 11.352 -15.961 -6.078 1 95 18 THR B N 1
ATOM 833 C CA . THR B 1 18 ? 12.258 -15.867 -7.215 1 95 18 THR B CA 1
ATOM 834 C C . THR B 1 18 ? 13.5 -16.719 -6.984 1 95 18 THR B C 1
ATOM 836 O O . THR B 1 18 ? 14.234 -17.016 -7.926 1 95 18 THR B O 1
ATOM 839 N N . LYS B 1 19 ? 13.766 -17.172 -5.77 1 96.31 19 LYS B N 1
ATOM 840 C CA . LYS B 1 19 ? 14.977 -17.906 -5.418 1 96.31 19 LYS B CA 1
ATOM 841 C C . LYS B 1 19 ? 14.672 -19.391 -5.246 1 96.31 19 LYS B C 1
ATOM 843 O O . LYS B 1 19 ? 15.523 -20.25 -5.516 1 96.31 19 LYS B O 1
ATOM 848 N N . ARG B 1 20 ? 13.508 -19.688 -4.656 1 97.69 20 ARG B N 1
ATOM 849 C CA . ARG B 1 20 ? 13.125 -21.062 -4.383 1 97.69 20 ARG B CA 1
ATOM 850 C C . ARG B 1 20 ? 11.602 -21.219 -4.359 1 97.69 20 ARG B C 1
ATOM 852 O O . ARG B 1 20 ? 10.875 -20.219 -4.379 1 97.69 20 ARG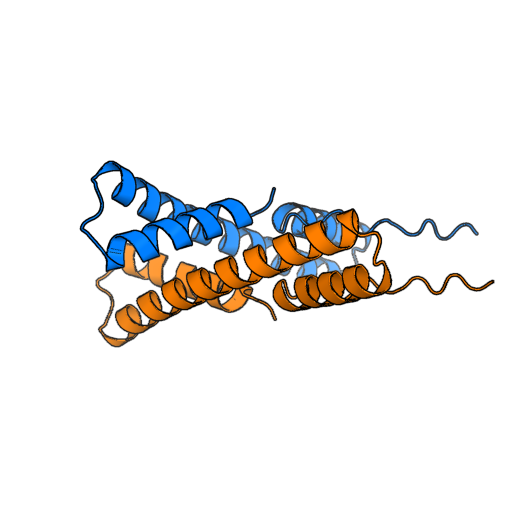 B O 1
ATOM 859 N N . LYS B 1 21 ? 11.195 -22.516 -4.273 1 97.38 21 LYS B N 1
ATOM 860 C CA . LYS B 1 21 ? 9.773 -22.797 -4.078 1 97.38 21 LYS B CA 1
ATOM 861 C C . LYS B 1 21 ? 9.328 -22.406 -2.672 1 97.38 21 LYS B C 1
ATOM 863 O O . LYS B 1 21 ? 10.031 -22.672 -1.696 1 97.38 21 LYS B O 1
ATOM 868 N N . LEU B 1 22 ? 8.172 -21.797 -2.652 1 97.94 22 LEU B N 1
ATOM 869 C CA . LEU B 1 22 ? 7.602 -21.469 -1.348 1 97.94 22 LEU B CA 1
ATOM 870 C C . LEU B 1 22 ? 7.113 -22.71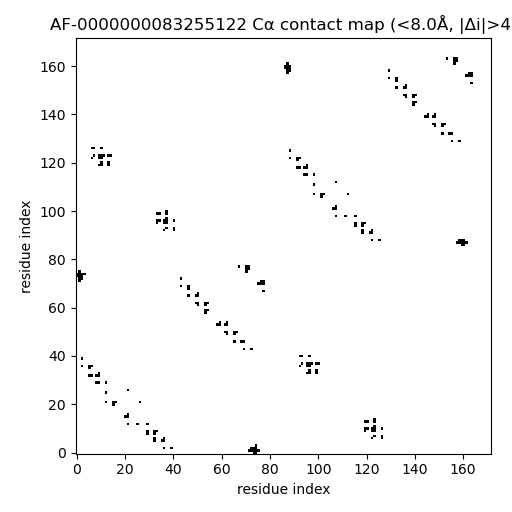9 -0.637 1 97.94 22 LEU B C 1
ATOM 872 O O . LEU B 1 22 ? 6.586 -23.641 -1.274 1 97.94 22 LEU B O 1
ATOM 876 N N . THR B 1 23 ? 7.391 -22.719 0.66 1 98.44 23 THR B N 1
ATOM 877 C CA . THR B 1 23 ? 6.762 -23.781 1.449 1 98.44 23 THR B CA 1
ATOM 878 C C . THR B 1 23 ? 5.246 -23.625 1.455 1 98.44 23 THR B C 1
ATOM 880 O O . THR B 1 23 ? 4.719 -22.609 0.995 1 98.44 23 THR B O 1
ATOM 883 N N . GLU B 1 24 ? 4.625 -24.625 1.93 1 98.12 24 GLU B N 1
ATOM 884 C CA . GLU B 1 24 ? 3.172 -24.547 2.012 1 98.12 24 GLU B CA 1
ATOM 885 C C . GLU B 1 24 ? 2.721 -23.391 2.885 1 98.12 24 GLU B C 1
ATOM 887 O O . GLU B 1 24 ? 1.756 -22.688 2.555 1 98.12 24 GLU B O 1
ATOM 892 N N . GLU B 1 25 ? 3.402 -23.203 3.924 1 98.19 25 GLU B N 1
ATOM 893 C CA . GLU B 1 25 ? 3.086 -22.125 4.84 1 98.19 25 GLU B CA 1
ATOM 894 C C . GLU B 1 25 ? 3.332 -20.766 4.188 1 98.19 25 GLU B C 1
ATOM 896 O O . GLU B 1 25 ? 2.516 -19.844 4.316 1 98.19 25 GLU B O 1
ATOM 901 N N . GLU B 1 26 ? 4.414 -20.609 3.475 1 98.38 26 GLU B N 1
ATOM 902 C CA . GLU B 1 26 ? 4.746 -19.375 2.775 1 98.38 26 GLU B CA 1
ATOM 903 C C . GLU B 1 26 ? 3.75 -19.094 1.656 1 98.38 26 GLU B C 1
ATOM 905 O O . GLU B 1 26 ? 3.391 -17.938 1.418 1 98.38 26 GLU B O 1
ATOM 910 N N . SER B 1 27 ? 3.318 -20.109 1.045 1 98.06 27 SER B N 1
ATOM 911 C CA . SER B 1 27 ? 2.316 -19.969 -0.006 1 98.06 27 SER B CA 1
ATOM 912 C C . SER B 1 27 ? 0.984 -19.484 0.562 1 98.06 27 SER B C 1
ATOM 914 O O . SER B 1 27 ? 0.316 -18.641 -0.035 1 98.06 27 SER B O 1
ATOM 916 N N . ALA B 1 28 ? 0.702 -20.078 1.636 1 98.38 28 ALA B N 1
ATOM 917 C CA . ALA B 1 28 ? -0.523 -19.641 2.307 1 98.38 28 ALA B CA 1
ATOM 918 C C . ALA B 1 28 ? -0.436 -18.188 2.725 1 98.38 28 ALA B C 1
ATOM 920 O O . ALA B 1 28 ? -1.401 -17.422 2.58 1 98.38 28 ALA B O 1
ATOM 921 N N . ASP B 1 29 ? 0.706 -17.781 3.207 1 98.44 29 ASP B N 1
ATOM 922 C CA . ASP B 1 29 ? 0.937 -16.391 3.598 1 98.44 29 ASP B CA 1
ATOM 923 C C . ASP B 1 29 ? 0.841 -15.461 2.395 1 98.44 29 ASP B C 1
ATOM 925 O O . ASP B 1 29 ? 0.287 -14.359 2.494 1 98.44 29 ASP B O 1
ATOM 929 N N . PHE B 1 30 ? 1.379 -15.922 1.349 1 98.38 30 PHE B N 1
ATOM 930 C CA . PHE B 1 30 ? 1.333 -15.156 0.106 1 98.38 30 PHE B CA 1
ATOM 931 C C . PHE B 1 30 ? -0.108 -14.875 -0.302 1 98.38 30 PHE B C 1
ATOM 933 O O . PHE B 1 30 ? -0.466 -13.727 -0.58 1 98.38 30 PHE B O 1
ATOM 940 N N . GLU B 1 31 ? -0.909 -15.898 -0.274 1 98 31 GLU B N 1
ATOM 941 C CA . GLU B 1 31 ? -2.322 -15.766 -0.616 1 98 31 GLU B CA 1
ATOM 942 C C . GLU B 1 31 ? -3.047 -14.859 0.375 1 98 31 GLU B C 1
ATOM 944 O O . GLU B 1 31 ? -3.895 -14.055 -0.017 1 98 31 GLU B O 1
ATOM 949 N N . HIS B 1 32 ? -2.672 -15.008 1.589 1 98.38 32 HIS B N 1
ATOM 950 C CA . HIS B 1 32 ? -3.277 -14.18 2.625 1 98.38 32 HIS B CA 1
ATOM 951 C C . HIS B 1 32 ? -2.959 -12.711 2.41 1 98.38 32 HIS B C 1
ATOM 953 O O . HIS B 1 32 ? -3.836 -11.852 2.555 1 98.38 32 HIS B O 1
ATOM 959 N N . CYS B 1 33 ? -1.745 -12.43 2.035 1 98.62 33 CYS B N 1
ATOM 960 C CA . CYS B 1 33 ? -1.336 -11.047 1.79 1 98.62 33 CYS B CA 1
ATOM 961 C C . CYS B 1 33 ? -2.076 -10.469 0.592 1 98.62 33 CYS B C 1
ATOM 963 O O . CYS B 1 33 ? -2.49 -9.305 0.617 1 98.62 33 CYS B O 1
ATOM 965 N N . LEU B 1 34 ? -2.234 -11.266 -0.398 1 98.38 34 LEU B N 1
ATOM 966 C CA . LEU B 1 34 ? -2.971 -10.82 -1.577 1 98.38 34 LEU B CA 1
ATOM 967 C C . LEU B 1 34 ? -4.426 -10.523 -1.23 1 98.38 34 LEU B C 1
ATOM 969 O O . LEU B 1 34 ? -4.984 -9.523 -1.683 1 98.38 34 LEU B O 1
ATOM 973 N N . ALA B 1 35 ? -5 -11.391 -0.413 1 98.31 35 ALA B N 1
ATOM 974 C CA . ALA B 1 35 ? -6.379 -11.211 0.022 1 98.31 35 ALA B CA 1
ATOM 975 C C . ALA B 1 35 ? -6.527 -9.945 0.865 1 98.31 35 ALA B C 1
ATOM 977 O O . ALA B 1 35 ? -7.477 -9.18 0.689 1 98.31 35 ALA B O 1
ATOM 978 N N . ALA B 1 36 ? -5.621 -9.797 1.729 1 97.88 36 ALA B N 1
ATOM 979 C CA . ALA B 1 36 ? -5.641 -8.609 2.578 1 97.88 36 ALA B CA 1
ATOM 980 C C . ALA B 1 36 ? -5.547 -7.34 1.743 1 97.88 36 ALA B C 1
ATOM 982 O O . ALA B 1 36 ? -6.25 -6.363 2.006 1 97.88 36 ALA B O 1
ATOM 983 N N . ASN B 1 37 ? -4.629 -7.316 0.77 1 97.69 37 ASN B N 1
ATOM 984 C CA . ASN B 1 37 ? -4.535 -6.191 -0.158 1 97.69 37 ASN B CA 1
ATOM 985 C C . ASN B 1 37 ? -5.867 -5.93 -0.854 1 97.69 37 ASN B C 1
ATOM 987 O O . ASN B 1 37 ? -6.289 -4.777 -0.979 1 97.69 37 ASN B O 1
ATOM 991 N N . ALA B 1 38 ? -6.516 -6.977 -1.323 1 97.94 38 ALA B N 1
ATOM 992 C CA . ALA B 1 38 ? -7.785 -6.828 -2.031 1 97.94 38 ALA B CA 1
ATOM 993 C C . ALA B 1 38 ? -8.852 -6.215 -1.125 1 97.94 38 ALA B C 1
ATOM 995 O O . ALA B 1 38 ? -9.578 -5.309 -1.537 1 97.94 38 ALA B O 1
ATOM 996 N N . VAL B 1 39 ? -8.922 -6.695 0.084 1 97.44 39 VAL B N 1
ATOM 997 C CA . VAL B 1 39 ? -9.875 -6.176 1.057 1 97.44 39 VAL B CA 1
ATOM 998 C C . VAL B 1 39 ? -9.57 -4.711 1.348 1 97.44 39 VAL B C 1
ATOM 1000 O O . VAL B 1 39 ? -10.477 -3.873 1.368 1 97.44 39 VAL B O 1
ATOM 1003 N N . PHE B 1 40 ? -8.352 -4.418 1.555 1 96.06 40 PHE B N 1
ATOM 1004 C CA . PHE B 1 40 ? -7.922 -3.051 1.828 1 96.06 40 PHE B CA 1
ATOM 1005 C C . PHE B 1 40 ? -8.344 -2.115 0.7 1 96.06 40 PHE B C 1
ATOM 1007 O O . PHE B 1 40 ? -8.953 -1.071 0.946 1 96.06 40 PHE B O 1
ATOM 1014 N N . CYS B 1 41 ? -8.047 -2.465 -0.527 1 96.31 41 CYS B N 1
ATOM 1015 C CA . CYS B 1 41 ? -8.359 -1.627 -1.681 1 96.31 41 CYS B CA 1
ATOM 1016 C C . CYS B 1 41 ? -9.859 -1.422 -1.819 1 96.31 41 CYS B C 1
ATOM 1018 O O . CYS B 1 41 ? -10.312 -0.334 -2.182 1 96.31 41 CYS B O 1
ATOM 1020 N N . ARG B 1 42 ? -10.617 -2.422 -1.553 1 97 42 ARG B N 1
ATOM 1021 C CA . ARG B 1 42 ? -12.07 -2.314 -1.616 1 97 42 ARG B CA 1
ATOM 1022 C C . ARG B 1 42 ? -12.594 -1.337 -0.569 1 97 42 ARG B C 1
ATOM 1024 O O . ARG B 1 42 ? -13.453 -0.504 -0.864 1 97 42 ARG B O 1
ATOM 1031 N N . GLN B 1 43 ? -12.055 -1.488 0.586 1 96.5 43 GLN B N 1
ATOM 1032 C CA . GLN B 1 43 ? -12.477 -0.608 1.67 1 96.5 43 GLN B CA 1
ATOM 1033 C C . GLN B 1 43 ? -12.094 0.842 1.382 1 96.5 43 GLN B C 1
ATOM 1035 O O . GLN B 1 43 ? -12.891 1.756 1.625 1 96.5 43 GLN B O 1
ATOM 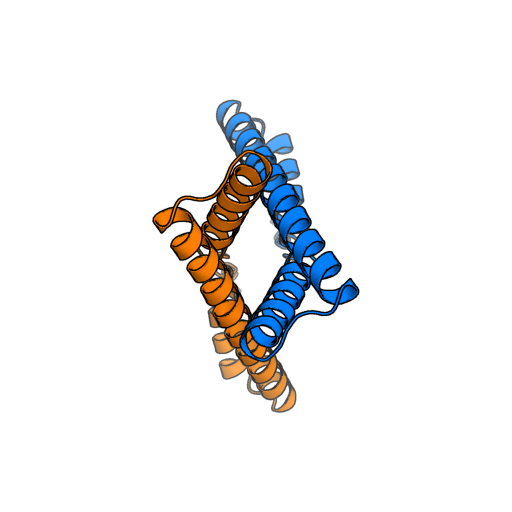1040 N N . LEU B 1 44 ? -10.953 1.016 0.892 1 94.38 44 LEU B N 1
ATOM 1041 C CA . LEU B 1 44 ? -10.5 2.359 0.556 1 94.38 44 LEU B CA 1
ATOM 1042 C C . LEU B 1 44 ? -11.367 2.975 -0.533 1 94.38 44 LEU B C 1
ATOM 1044 O O . LEU B 1 44 ? -11.766 4.137 -0.431 1 94.38 44 LEU B O 1
ATOM 1048 N N . ALA B 1 45 ? -11.656 2.225 -1.508 1 94.75 45 ALA B N 1
ATOM 1049 C CA . ALA B 1 45 ? -12.531 2.693 -2.578 1 94.75 45 ALA B CA 1
ATOM 1050 C C . ALA B 1 45 ? -13.906 3.078 -2.037 1 94.75 45 ALA B C 1
ATOM 1052 O O . ALA B 1 45 ? -14.484 4.09 -2.441 1 94.75 45 ALA B O 1
ATOM 1053 N N . HIS B 1 46 ? -14.391 2.25 -1.152 1 96.88 46 HIS B N 1
ATOM 1054 C CA . HIS B 1 46 ? -15.68 2.529 -0.523 1 96.88 46 HIS B CA 1
ATOM 1055 C C . HIS B 1 46 ? -15.648 3.863 0.217 1 96.88 46 HIS B C 1
ATOM 1057 O O . HIS B 1 46 ? -16.547 4.688 0.051 1 96.88 46 HIS B O 1
ATOM 1063 N N . LEU B 1 47 ? -14.609 4.152 0.929 1 95.06 47 LEU B N 1
ATOM 1064 C CA . LEU B 1 47 ? -14.484 5.387 1.697 1 95.06 47 LEU B CA 1
ATOM 1065 C C . LEU B 1 47 ? -14.367 6.594 0.772 1 95.06 47 LEU B C 1
ATOM 1067 O O . LEU B 1 47 ? -14.945 7.645 1.04 1 95.06 47 LEU B O 1
ATOM 1071 N N . TYR B 1 48 ? -13.672 6.41 -0.314 1 93.56 48 TYR B N 1
ATOM 1072 C CA . TYR B 1 48 ? -13.555 7.496 -1.283 1 93.56 48 TYR B CA 1
ATOM 1073 C C . TYR B 1 48 ? -14.906 7.812 -1.91 1 93.56 48 TYR B C 1
ATOM 1075 O O . TYR B 1 48 ? -15.242 8.984 -2.117 1 93.56 48 TYR B O 1
ATOM 1083 N N . ASN B 1 49 ? -15.617 6.781 -2.154 1 96.06 49 ASN B N 1
ATOM 1084 C CA . ASN B 1 49 ? -16.969 6.984 -2.691 1 96.06 49 ASN B CA 1
ATOM 1085 C C . ASN B 1 49 ? -17.859 7.699 -1.691 1 96.06 49 ASN B C 1
ATOM 1087 O O . ASN B 1 49 ? -18.641 8.578 -2.068 1 96.06 49 ASN B O 1
ATOM 1091 N N . LEU B 1 50 ? -17.781 7.383 -0.462 1 96.44 50 LEU B N 1
ATOM 1092 C CA . LEU B 1 50 ? -18.547 8.055 0.582 1 96.44 50 LEU B CA 1
ATOM 1093 C C . LEU B 1 50 ? -18.109 9.508 0.722 1 96.44 50 LEU B C 1
ATOM 1095 O O . LEU B 1 50 ? -18.953 10.398 0.92 1 96.44 50 LEU B O 1
ATOM 1099 N N . SER B 1 51 ? -16.828 9.734 0.675 1 95.31 51 SER B N 1
ATOM 1100 C CA . SER B 1 51 ? -16.297 11.094 0.761 1 95.31 51 SER B CA 1
ATOM 1101 C C . SER B 1 51 ? -16.844 11.969 -0.369 1 95.31 51 SER B C 1
ATOM 1103 O O . SER B 1 51 ? -17.188 13.133 -0.153 1 95.31 51 SER B O 1
ATOM 1105 N N . LEU B 1 52 ? -16.859 11.406 -1.549 1 94.56 52 LEU B N 1
ATOM 1106 C CA . LEU B 1 52 ? -17.406 12.125 -2.699 1 94.56 52 LEU B CA 1
ATOM 1107 C C . LEU B 1 52 ? -18.859 12.477 -2.477 1 94.56 52 LEU B C 1
ATOM 1109 O O . LEU B 1 52 ? -19.281 13.617 -2.727 1 94.56 52 LEU B O 1
ATOM 1113 N N . LEU B 1 53 ? -19.609 11.508 -1.979 1 96.38 53 LEU B N 1
ATOM 1114 C CA . LEU B 1 53 ? -21.016 11.742 -1.683 1 96.38 53 LEU B CA 1
ATOM 1115 C C . LEU B 1 53 ? -21.172 12.836 -0.634 1 96.38 53 LEU B C 1
ATOM 1117 O O . LEU B 1 53 ? -22.031 13.703 -0.767 1 96.38 53 LEU B O 1
ATOM 1121 N N . ALA B 1 54 ? -20.391 12.75 0.367 1 97.25 54 ALA B N 1
ATOM 1122 C CA . ALA B 1 54 ? -20.438 13.758 1.422 1 97.25 54 ALA B CA 1
ATOM 1123 C C . ALA B 1 54 ? -20.156 15.148 0.861 1 97.25 54 ALA B C 1
ATOM 1125 O O . ALA B 1 54 ? -20.828 16.125 1.232 1 97.25 54 ALA B O 1
ATOM 1126 N N . SER B 1 55 ? -19.188 15.211 0.001 1 95.12 55 SER B N 1
ATOM 1127 C CA . SER B 1 55 ? -18.844 16.484 -0.629 1 95.12 55 SER B CA 1
ATOM 1128 C C . SER B 1 55 ? -19.984 17.016 -1.48 1 95.12 55 SER B C 1
ATOM 1130 O O . SER B 1 55 ? -20.297 18.203 -1.437 1 95.12 55 SER B O 1
ATOM 1132 N N . MET B 1 56 ? -20.672 16.141 -2.172 1 95.62 56 MET B N 1
ATOM 1133 C CA . MET B 1 56 ? -21.734 16.516 -3.086 1 95.62 56 MET B CA 1
ATOM 1134 C C . MET B 1 56 ? -22.984 16.969 -2.316 1 95.62 56 MET B C 1
ATOM 1136 O O . MET B 1 56 ? -23.781 17.75 -2.824 1 95.62 56 MET B O 1
ATOM 1140 N N . THR B 1 57 ? -23.062 16.5 -1.128 1 96.81 57 THR B N 1
ATOM 1141 C CA . THR B 1 57 ? -24.219 16.844 -0.322 1 96.81 57 THR B CA 1
ATOM 1142 C C . THR B 1 57 ? -23.875 17.922 0.699 1 96.81 57 THR B C 1
ATOM 1144 O O . THR B 1 57 ? -24.703 18.281 1.544 1 96.81 57 THR B O 1
ATOM 1147 N N . ASN B 1 58 ? -22.656 18.344 0.703 1 95.06 58 ASN B N 1
ATOM 1148 C CA . ASN B 1 58 ? -22.156 19.406 1.573 1 95.06 58 ASN B CA 1
ATOM 1149 C C . ASN B 1 58 ? -22.312 19.031 3.047 1 95.06 58 ASN B C 1
ATOM 1151 O O . ASN B 1 58 ? -22.688 19.875 3.865 1 95.06 58 ASN B O 1
ATOM 1155 N N . ASP B 1 59 ? -22.156 17.828 3.334 1 95.19 59 ASP B N 1
ATOM 1156 C CA . ASP B 1 59 ? -22.141 17.344 4.715 1 95.19 59 ASP B CA 1
ATOM 1157 C C . ASP B 1 59 ? -20.719 17.344 5.27 1 95.19 59 ASP B C 1
ATOM 1159 O O . ASP B 1 59 ? -20.047 16.297 5.262 1 95.19 59 ASP B O 1
ATOM 1163 N N . ALA B 1 60 ? -20.25 18.406 5.781 1 92.94 60 ALA B N 1
ATOM 1164 C CA . ALA B 1 60 ? -18.875 18.625 6.195 1 92.94 60 ALA B CA 1
ATOM 1165 C C . ALA B 1 60 ? -18.5 17.734 7.367 1 92.94 60 ALA B C 1
ATOM 1167 O O . ALA B 1 60 ? -17.359 17.25 7.445 1 92.94 60 ALA B O 1
ATOM 1168 N N . GLU B 1 61 ? -19.422 17.609 8.25 1 95.56 61 GLU B N 1
ATOM 1169 C CA . GLU B 1 61 ? -19.141 16.766 9.406 1 95.56 61 GLU B CA 1
ATOM 1170 C C . GLU B 1 61 ? -18.875 15.32 8.984 1 95.56 61 GLU B C 1
ATOM 1172 O O . GLU B 1 61 ? -17.906 14.703 9.422 1 95.56 61 GLU B O 1
ATOM 1177 N N . TRP B 1 62 ? -19.688 14.875 8.078 1 96.25 62 TRP B N 1
ATOM 1178 C CA . TRP B 1 62 ? -19.531 13.508 7.578 1 96.25 62 TRP B CA 1
ATOM 1179 C C . TRP B 1 62 ? -18.234 13.367 6.781 1 96.25 62 TRP B C 1
ATOM 1181 O O . TRP B 1 62 ? -17.531 12.359 6.898 1 96.25 62 TRP B O 1
ATOM 1191 N N . GLN B 1 63 ? -17.938 14.328 5.98 1 95.06 63 GLN B N 1
ATOM 1192 C CA . GLN B 1 63 ? -16.719 14.305 5.191 1 95.06 63 GLN B CA 1
ATOM 1193 C C . GLN B 1 63 ? -15.484 14.219 6.086 1 95.06 63 GLN B C 1
ATOM 1195 O O . GLN B 1 63 ? -14.547 13.477 5.785 1 95.06 63 GLN B O 1
ATOM 1200 N N . HIS B 1 64 ? -15.516 14.961 7.156 1 93.38 64 HIS B N 1
ATOM 1201 C CA . HIS B 1 64 ? -14.406 14.93 8.102 1 93.38 64 HIS B CA 1
ATOM 1202 C C . HIS B 1 64 ? -14.258 13.547 8.734 1 93.38 64 HIS B C 1
ATOM 1204 O O . HIS B 1 64 ? -13.141 13.055 8.891 1 93.38 64 HIS B O 1
ATOM 1210 N N . GLU B 1 65 ? -15.359 12.953 9.031 1 95.06 65 GLU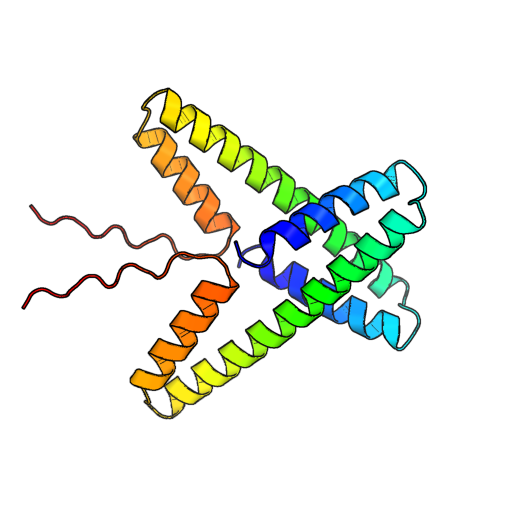 B N 1
ATOM 1211 C CA . GLU B 1 65 ? -15.336 11.609 9.602 1 95.06 65 GLU B CA 1
ATOM 1212 C C . GLU B 1 65 ? -14.734 10.602 8.625 1 95.06 65 GLU B C 1
ATOM 1214 O O . GLU B 1 65 ? -13.922 9.758 9.016 1 95.06 65 GLU B O 1
ATOM 1219 N N . ILE B 1 66 ? -15.141 10.719 7.41 1 95.19 66 ILE B N 1
ATOM 1220 C CA . ILE B 1 66 ? -14.656 9.805 6.383 1 95.19 66 ILE B CA 1
ATOM 1221 C C . ILE B 1 66 ? -13.148 10 6.188 1 95.19 66 ILE B C 1
ATOM 1223 O O . ILE B 1 66 ? -12.398 9.023 6.078 1 95.19 66 ILE B O 1
ATOM 1227 N N . CYS B 1 67 ? -12.75 11.25 6.18 1 90.44 67 CYS B N 1
ATOM 1228 C CA . CYS B 1 67 ? -11.336 11.547 6.016 1 90.44 67 CYS B CA 1
ATOM 1229 C C . CYS B 1 67 ? -10.516 10.953 7.16 1 90.44 67 CYS B C 1
ATOM 1231 O O . CYS B 1 67 ? -9.43 10.43 6.945 1 90.44 67 CYS B O 1
ATOM 1233 N N . ALA B 1 68 ? -11.062 11.039 8.289 1 91.19 68 ALA B N 1
ATOM 1234 C CA . ALA B 1 68 ? -10.391 10.461 9.445 1 91.19 68 ALA B CA 1
ATOM 1235 C C . ALA B 1 68 ? -10.234 8.953 9.297 1 91.19 68 ALA B C 1
ATOM 1237 O O . ALA B 1 68 ? -9.203 8.391 9.664 1 91.19 68 ALA B O 1
ATOM 1238 N N . ARG B 1 69 ? -11.25 8.328 8.719 1 92.5 69 ARG B N 1
ATOM 1239 C CA . ARG B 1 69 ? -11.211 6.887 8.5 1 92.5 69 ARG B CA 1
ATOM 1240 C C . ARG B 1 69 ? -10.172 6.523 7.441 1 92.5 69 ARG B C 1
ATOM 1242 O O . ARG B 1 69 ? -9.477 5.516 7.57 1 92.5 69 ARG B O 1
ATOM 1249 N N . ILE B 1 70 ? -10.039 7.297 6.469 1 89.5 70 ILE B N 1
ATOM 1250 C CA . ILE B 1 70 ? -9.062 7.066 5.41 1 89.5 70 ILE B CA 1
ATOM 1251 C C . ILE B 1 70 ? -7.648 7.199 5.973 1 89.5 70 ILE B C 1
ATOM 1253 O O . ILE B 1 70 ? -6.773 6.387 5.664 1 89.5 70 ILE B O 1
ATOM 1257 N N . GLU B 1 71 ? -7.406 8.172 6.805 1 84.38 71 GLU B N 1
ATOM 1258 C CA . GLU B 1 71 ? -6.102 8.375 7.422 1 84.38 71 GLU B CA 1
ATOM 1259 C C . GLU B 1 71 ? -5.715 7.191 8.305 1 84.38 71 GLU B C 1
ATOM 1261 O O . GLU B 1 71 ? -4.566 6.742 8.281 1 84.38 71 GLU B O 1
ATOM 1266 N N . LYS B 1 72 ? -6.68 6.727 8.969 1 85.38 72 LYS B N 1
ATOM 1267 C CA . LYS B 1 72 ? -6.438 5.578 9.836 1 85.38 72 LYS B CA 1
ATOM 1268 C C . LYS B 1 72 ? -6.074 4.34 9.023 1 85.38 72 LYS B C 1
ATOM 1270 O O . LYS B 1 72 ? -5.195 3.568 9.414 1 85.38 72 LYS B O 1
ATOM 1275 N N . MET B 1 73 ? -6.738 4.211 7.934 1 86.19 73 MET B N 1
ATOM 1276 C CA . MET B 1 73 ? -6.508 3.053 7.074 1 86.19 73 MET B CA 1
ATOM 1277 C C . MET B 1 73 ? -5.117 3.107 6.453 1 86.19 73 MET B C 1
ATOM 1279 O O . MET B 1 73 ? -4.457 2.076 6.312 1 86.19 73 MET B O 1
ATOM 1283 N N . ASN B 1 74 ? -4.68 4.281 6.09 1 77.69 74 ASN B N 1
ATOM 1284 C CA . ASN B 1 74 ? -3.393 4.457 5.43 1 77.69 74 ASN B CA 1
ATOM 1285 C C . ASN B 1 74 ? -2.248 4.52 6.438 1 77.69 74 ASN B C 1
ATOM 1287 O O . ASN B 1 74 ? -1.077 4.527 6.055 1 77.69 74 ASN B O 1
ATOM 1291 N N . GLY B 1 75 ? -2.588 4.391 7.797 1 72.69 75 GLY B N 1
ATOM 1292 C CA . GLY B 1 75 ? -1.562 4.496 8.82 1 72.69 75 GLY B CA 1
ATOM 1293 C C . GLY B 1 75 ? -1.004 5.898 8.969 1 72.69 75 GLY B C 1
ATOM 1294 O O . GLY B 1 75 ? 0.103 6.082 9.477 1 72.69 75 GLY B O 1
ATOM 1295 N N . GLN B 1 76 ? -1.568 6.785 8.367 1 62.22 76 GLN B N 1
ATOM 1296 C CA . GLN B 1 76 ? -1.108 8.164 8.484 1 62.22 76 GLN B CA 1
ATOM 1297 C C . GLN B 1 76 ? -1.685 8.836 9.727 1 62.22 76 GLN B C 1
ATOM 1299 O O . GLN B 1 76 ? -2.84 8.594 10.086 1 62.22 76 GLN B O 1
ATOM 1304 N N . PRO B 1 77 ? -0.749 9.273 10.602 1 53.88 77 PRO B N 1
ATOM 1305 C CA . PRO B 1 77 ? -1.313 10 11.742 1 53.88 77 PRO B CA 1
ATOM 1306 C C . PRO B 1 77 ? -2.258 11.125 11.32 1 53.88 77 PRO B C 1
ATOM 1308 O O . PRO B 1 77 ? -2.105 11.688 10.234 1 53.88 77 PRO B O 1
ATOM 1311 N N . PRO B 1 78 ? -3.467 11.18 12.07 1 48.22 78 PRO B N 1
ATOM 1312 C CA . PRO B 1 78 ? -4.406 12.25 11.742 1 48.22 78 PRO B CA 1
ATOM 1313 C C . PRO B 1 78 ? -3.723 13.609 11.594 1 48.22 78 PRO B C 1
ATOM 1315 O O . PRO B 1 78 ? -2.707 13.867 12.242 1 48.22 78 PRO B O 1
ATOM 1318 N N . ALA B 1 79 ? -3.881 14.125 10.43 1 45.84 79 ALA B N 1
ATOM 1319 C CA . ALA B 1 79 ? -3.379 15.492 10.312 1 45.84 79 ALA B CA 1
ATOM 1320 C C . ALA B 1 79 ? -3.664 16.297 11.578 1 45.84 79 ALA B C 1
ATOM 1322 O O . ALA B 1 79 ? -4.73 16.156 12.188 1 45.84 79 ALA B O 1
ATOM 1323 N N . SER B 1 80 ? -2.721 16.531 12.391 1 43.03 80 SER B N 1
ATOM 1324 C CA . SER B 1 80 ? -2.928 17.422 13.531 1 43.03 80 SER B CA 1
ATOM 1325 C C . SER B 1 80 ? -3.895 18.547 13.18 1 43.03 80 SER B C 1
ATOM 1327 O O . SER B 1 80 ? -3.789 19.156 12.109 1 43.03 80 SER B O 1
ATOM 1329 N N . ARG B 1 81 ? -5.133 18.5 13.641 1 42.44 81 ARG B N 1
ATOM 1330 C CA . ARG B 1 81 ? -6.02 19.656 13.672 1 42.44 81 ARG B CA 1
ATOM 1331 C C . ARG B 1 81 ? -5.254 20.922 14.055 1 42.44 81 ARG B C 1
ATOM 1333 O O . ARG B 1 81 ? -4.637 20.984 15.117 1 42.44 81 ARG B O 1
ATOM 1340 N N . ARG B 1 82 ? -4.621 21.656 13.219 1 38.91 82 ARG B N 1
ATOM 1341 C CA . ARG B 1 82 ? -4.289 23 13.68 1 38.91 82 ARG B CA 1
ATOM 1342 C C . ARG B 1 82 ? -5.488 23.656 14.359 1 38.91 82 ARG B C 1
ATOM 1344 O O . ARG B 1 82 ? -6.566 23.75 13.766 1 38.91 82 ARG B O 1
ATOM 1351 N N . THR B 1 83 ? -5.629 23.438 15.68 1 34.62 83 THR B N 1
ATOM 1352 C CA . THR B 1 83 ? -6.445 24.344 16.469 1 34.62 83 THR B CA 1
ATOM 1353 C C . THR B 1 83 ? -6.375 25.766 15.914 1 34.62 83 THR B C 1
ATOM 1355 O O . THR B 1 83 ? -5.293 26.344 15.812 1 34.62 83 THR B O 1
ATOM 1358 N N . GLU B 1 84 ? -7.137 26.25 14.938 1 34.47 84 GLU B N 1
ATOM 1359 C CA . GLU B 1 84 ? -7.438 27.672 14.766 1 34.47 84 GLU B CA 1
ATOM 1360 C C . GLU B 1 84 ? -7.668 28.359 16.109 1 34.47 84 GLU B C 1
ATOM 1362 O O . GLU B 1 84 ? -8.641 28.062 16.797 1 34.47 84 GLU B O 1
ATOM 1367 N N . GLU B 1 85 ? -6.676 28.438 17.062 1 32.06 85 GLU B N 1
ATOM 1368 C CA . GLU B 1 85 ? -6.898 29.453 18.094 1 32.06 85 GLU B CA 1
ATOM 1369 C C . GLU B 1 85 ? -7.457 30.734 17.469 1 32.06 85 GLU B C 1
ATOM 1371 O O . GLU B 1 85 ? -6.84 31.328 16.578 1 32.06 85 GLU B O 1
ATOM 1376 N N . ALA B 1 86 ? -8.883 31.016 17.562 1 35.69 86 ALA B N 1
ATOM 1377 C CA . ALA B 1 86 ? -9.508 32.344 17.656 1 35.69 86 ALA B CA 1
ATOM 1378 C C . ALA B 1 86 ? -8.805 33.188 18.703 1 35.69 86 ALA B C 1
ATOM 1380 O O . ALA B 1 86 ? -8.406 32.688 19.766 1 35.69 86 ALA B O 1
#